Protein AF-A0A922KVH7-F1 (afdb_monomer_lite)

pLDDT: mean 71.17, std 20.67, range [37.19, 96.69]

Structure (mmCIF, N/CA/C/O backbone):
data_AF-A0A922KVH7-F1
#
_entry.id   AF-A0A922KVH7-F1
#
loop_
_atom_site.group_PDB
_atom_site.id
_atom_site.type_symbol
_atom_site.label_atom_id
_atom_site.label_alt_id
_atom_site.label_comp_id
_atom_site.label_asym_id
_atom_site.label_entity_id
_atom_site.label_seq_id
_atom_site.pdbx_PDB_ins_code
_atom_site.Cartn_x
_atom_site.Cartn_y
_atom_site.Cartn_z
_atom_site.occupancy
_atom_site.B_iso_or_equiv
_atom_site.auth_seq_id
_atom_site.auth_comp_id
_atom_site.auth_asym_id
_atom_site.auth_atom_id
_atom_site.pdbx_PDB_model_num
ATOM 1 N N . MET A 1 1 ? -48.440 -25.495 59.794 1.00 41.34 1 MET A N 1
ATOM 2 C CA . MET A 1 1 ? -46.983 -25.257 59.863 1.00 41.34 1 MET A CA 1
ATOM 3 C C . MET A 1 1 ? -46.700 -23.921 59.199 1.00 41.34 1 MET A C 1
ATOM 5 O O . MET A 1 1 ? -47.273 -23.653 58.153 1.00 41.34 1 MET A O 1
ATOM 9 N N . SER A 1 2 ? -45.934 -23.070 59.875 1.00 45.53 2 SER A N 1
ATOM 10 C CA . SER A 1 2 ? -45.655 -21.676 59.514 1.00 45.53 2 SER A CA 1
ATOM 11 C C . SER A 1 2 ? -44.376 -21.522 58.681 1.00 45.53 2 SER A C 1
ATOM 13 O O . SER A 1 2 ? -43.494 -22.369 58.779 1.00 45.53 2 SER A O 1
ATOM 15 N N . GLN A 1 3 ? -44.267 -20.338 58.052 1.00 42.66 3 GLN A N 1
ATOM 16 C CA . GLN A 1 3 ? -43.090 -19.678 57.440 1.00 42.66 3 GLN A CA 1
ATOM 17 C C . GLN A 1 3 ? -42.794 -20.082 55.976 1.00 42.66 3 GLN A C 1
ATOM 19 O O . GLN A 1 3 ? -42.934 -21.243 55.629 1.00 42.66 3 GLN A O 1
ATOM 24 N N . SER A 1 4 ? -42.427 -19.197 55.038 1.00 47.00 4 SER A N 1
ATOM 25 C CA . SER A 1 4 ? -42.025 -17.777 55.085 1.00 47.00 4 SER A CA 1
ATOM 26 C C . SER A 1 4 ? -42.069 -17.176 53.663 1.00 47.00 4 SER A C 1
ATOM 28 O O . SER A 1 4 ? -41.882 -17.876 52.673 1.00 47.00 4 SER A O 1
ATOM 30 N N . LYS A 1 5 ? -42.291 -15.856 53.570 1.00 52.03 5 LYS A N 1
ATOM 31 C CA . LYS A 1 5 ? -42.081 -15.035 52.363 1.00 52.03 5 LYS A CA 1
ATOM 32 C C . LYS A 1 5 ? -40.590 -14.959 52.012 1.00 52.03 5 LYS A C 1
ATOM 34 O O . LYS A 1 5 ? -39.793 -14.701 52.910 1.00 52.03 5 LYS A O 1
ATOM 39 N N . GLN A 1 6 ? -40.253 -14.994 50.722 1.00 49.19 6 GLN A N 1
ATOM 40 C CA . GLN A 1 6 ? -39.093 -14.285 50.174 1.00 49.19 6 GLN A CA 1
ATOM 41 C C . GLN A 1 6 ? -39.481 -13.610 48.851 1.00 49.19 6 GLN A C 1
ATOM 43 O O . GLN A 1 6 ? -39.874 -14.265 47.891 1.00 49.19 6 GLN A O 1
ATOM 48 N N . ASN A 1 7 ? -39.390 -12.279 48.849 1.00 43.38 7 ASN A N 1
ATOM 49 C CA . ASN A 1 7 ? -39.264 -11.449 47.656 1.00 43.38 7 ASN A CA 1
ATOM 50 C C . ASN A 1 7 ? -37.775 -11.398 47.276 1.00 43.38 7 ASN A C 1
ATOM 52 O O . ASN A 1 7 ? -36.950 -11.190 48.163 1.00 43.38 7 ASN A O 1
ATOM 56 N N . SER A 1 8 ? -37.447 -11.481 45.989 1.00 41.12 8 SER A N 1
ATOM 57 C CA . SER A 1 8 ? -36.229 -10.910 45.386 1.00 41.12 8 SER A CA 1
ATOM 58 C C . SER A 1 8 ? -36.464 -10.915 43.871 1.00 41.12 8 SER A C 1
ATOM 60 O O . SER A 1 8 ? -36.677 -11.972 43.290 1.00 41.12 8 SER A O 1
ATOM 62 N N . SER A 1 9 ? -36.860 -9.797 43.261 1.00 40.97 9 SER A N 1
ATOM 63 C CA . SER A 1 9 ? -36.073 -8.611 42.885 1.00 40.97 9 SER A CA 1
ATOM 64 C C . SER A 1 9 ? -35.006 -8.906 41.831 1.00 40.97 9 SER A C 1
ATOM 66 O O . SER A 1 9 ? -33.956 -9.444 42.155 1.00 40.97 9 SER A O 1
ATOM 68 N N . GLY A 1 10 ? -35.279 -8.436 40.613 1.00 42.25 10 GLY A N 1
ATOM 69 C CA . GLY A 1 10 ? -34.274 -7.890 39.708 1.00 42.25 10 GLY A CA 1
ATOM 70 C C . GLY A 1 10 ? -33.263 -8.880 39.152 1.00 42.25 10 GLY A C 1
ATOM 71 O O . GLY A 1 10 ? -32.234 -9.140 39.762 1.00 42.25 10 GLY A O 1
ATOM 72 N N . ASN A 1 11 ? -33.477 -9.284 37.907 1.00 39.06 11 ASN A N 1
ATOM 73 C CA . ASN A 1 11 ? -32.361 -9.211 36.983 1.00 39.06 11 ASN A CA 1
ATOM 74 C C . ASN A 1 11 ? -32.905 -8.718 35.647 1.00 39.06 11 ASN A C 1
ATOM 76 O O . ASN A 1 11 ? -33.326 -9.500 34.794 1.00 39.06 11 ASN A O 1
ATOM 80 N N . ASP A 1 12 ? -32.943 -7.391 35.528 1.00 40.44 12 ASP A N 1
ATOM 81 C CA . ASP A 1 12 ? -32.934 -6.693 34.252 1.00 40.44 12 ASP A CA 1
ATOM 82 C C . ASP A 1 12 ? -31.654 -7.114 33.532 1.00 40.44 12 ASP A C 1
ATOM 84 O O . ASP A 1 12 ? -30.607 -6.476 33.618 1.00 40.44 12 ASP A O 1
ATOM 88 N N . GLY A 1 13 ? -31.732 -8.248 32.844 1.00 37.19 13 GLY A N 1
ATOM 89 C CA . GLY A 1 13 ? -30.774 -8.629 31.829 1.00 37.19 13 GLY A CA 1
ATOM 90 C C . GLY A 1 13 ? -30.985 -7.738 30.616 1.00 37.19 13 GLY A C 1
ATOM 91 O O . GLY A 1 13 ? -31.374 -8.237 29.562 1.00 37.19 13 GLY A O 1
ATOM 92 N N . ASN A 1 14 ? -30.728 -6.433 30.769 1.00 44.00 14 ASN A N 1
ATOM 93 C CA . ASN A 1 14 ? -30.267 -5.590 29.675 1.00 44.00 14 ASN A CA 1
ATOM 94 C C . ASN A 1 14 ? -28.965 -6.230 29.196 1.00 44.00 14 ASN A C 1
ATOM 96 O O . ASN A 1 14 ? -27.862 -5.879 29.607 1.00 44.00 14 ASN A O 1
ATOM 100 N N . 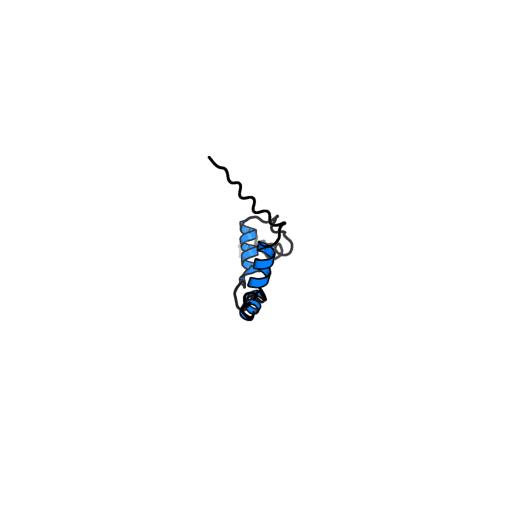THR A 1 15 ? -29.116 -7.252 28.362 1.00 44.72 15 THR A N 1
ATOM 101 C CA . THR A 1 15 ? -28.065 -7.629 27.443 1.00 44.72 15 THR A CA 1
ATOM 102 C C . THR A 1 15 ? -28.013 -6.437 26.513 1.00 44.72 15 THR A C 1
ATOM 104 O O . THR A 1 15 ? -28.885 -6.279 25.661 1.00 44.72 15 THR A O 1
ATOM 107 N N . ASP A 1 16 ? -27.083 -5.528 26.801 1.00 47.16 16 ASP A N 1
ATOM 108 C CA . ASP A 1 16 ? -26.716 -4.406 25.951 1.00 47.16 16 ASP A CA 1
ATOM 109 C C . ASP A 1 16 ? -26.190 -4.975 24.622 1.00 47.16 16 ASP A C 1
ATOM 111 O O . ASP A 1 16 ? -25.000 -4.971 24.310 1.00 47.16 16 ASP A O 1
ATOM 115 N N . ASP A 1 17 ? -27.126 -5.447 23.800 1.00 45.41 17 ASP A N 1
ATOM 116 C CA . ASP A 1 17 ? -26.991 -5.757 22.377 1.00 45.41 17 ASP A CA 1
ATOM 117 C C . ASP A 1 17 ? -26.934 -4.452 21.554 1.00 45.41 17 ASP A C 1
ATOM 119 O O . ASP A 1 17 ? -27.381 -4.331 20.418 1.00 45.41 17 ASP A O 1
ATOM 123 N N . SER A 1 18 ? -26.420 -3.402 22.189 1.00 45.78 18 SER A N 1
ATOM 124 C CA . SER A 1 18 ? -26.207 -2.069 21.651 1.00 45.78 18 SER A CA 1
ATOM 125 C C . SER A 1 18 ? -24.747 -1.877 21.212 1.00 45.78 18 SER A C 1
ATOM 127 O O . SER A 1 18 ? -24.444 -0.917 20.498 1.00 45.78 18 SER A O 1
ATOM 129 N N . THR A 1 19 ? -23.855 -2.816 21.559 1.00 50.00 19 THR A N 1
ATOM 130 C CA . THR A 1 19 ? -22.432 -2.818 21.173 1.00 50.00 19 THR A CA 1
ATOM 131 C C . THR A 1 19 ? -22.170 -3.450 19.801 1.00 50.00 19 THR A C 1
ATOM 133 O O . THR A 1 19 ? -21.232 -3.048 19.120 1.00 50.00 19 THR A O 1
ATOM 136 N N . MET A 1 20 ? -23.025 -4.366 19.330 1.00 48.12 20 MET A N 1
ATOM 137 C CA . MET A 1 20 ? -22.815 -5.085 18.060 1.00 48.12 20 MET A CA 1
ATOM 138 C C . MET A 1 20 ? -23.310 -4.334 16.807 1.00 48.12 20 MET A C 1
ATOM 140 O O . MET A 1 20 ? -22.902 -4.672 15.699 1.00 48.12 20 MET A O 1
ATOM 144 N N . ILE A 1 21 ? -24.167 -3.308 16.938 1.00 44.28 21 ILE A N 1
ATOM 145 C CA . ILE A 1 21 ? -24.900 -2.734 15.781 1.00 44.28 21 ILE A CA 1
ATOM 146 C C . ILE A 1 21 ? -24.542 -1.263 15.477 1.00 44.28 21 ILE A C 1
ATOM 148 O O . ILE A 1 21 ? -24.881 -0.740 14.416 1.00 44.28 21 ILE A O 1
ATOM 152 N N . LYS A 1 22 ? -23.787 -0.561 16.335 1.00 47.75 22 LYS A N 1
ATOM 153 C CA . LYS A 1 22 ? -23.413 0.850 16.072 1.00 47.75 22 LYS A CA 1
ATOM 154 C C . LYS A 1 22 ? -22.286 1.041 15.045 1.00 47.75 22 LYS A C 1
ATOM 156 O O . LYS A 1 22 ? -22.087 2.155 14.556 1.00 47.75 22 LYS A O 1
ATOM 161 N N . SER A 1 23 ? -21.581 -0.025 14.675 1.00 51.22 23 SER A N 1
ATOM 162 C CA . SER A 1 23 ? -20.335 0.061 13.898 1.00 51.22 23 SER A CA 1
ATOM 163 C C . SER A 1 23 ? -20.523 0.069 12.377 1.00 51.22 23 SER A C 1
ATOM 165 O O . SER A 1 23 ? -19.559 0.281 11.641 1.00 51.22 23 SER A O 1
ATOM 167 N N . SER A 1 24 ? -21.744 -0.119 11.868 1.00 50.94 24 SER A N 1
ATOM 168 C CA . SER A 1 24 ? -21.982 -0.221 10.418 1.00 50.94 24 SER A CA 1
ATOM 169 C C . SER A 1 24 ? -22.301 1.113 9.724 1.00 50.94 24 SER A C 1
ATOM 171 O O . SER A 1 24 ? -22.321 1.155 8.497 1.00 50.94 24 SER A O 1
ATOM 173 N N . SER A 1 25 ? -22.534 2.211 10.458 1.00 55.16 25 SER A N 1
ATOM 174 C CA . SER A 1 25 ? -22.965 3.491 9.852 1.00 55.16 25 SER A CA 1
ATOM 175 C C . SER A 1 25 ? -22.362 4.757 10.472 1.00 55.16 25 SER A C 1
ATOM 177 O O . SER A 1 25 ? -22.763 5.874 10.133 1.00 55.16 25 SER A O 1
ATOM 179 N N . SER A 1 26 ? -21.417 4.613 11.399 1.00 62.19 26 SER A N 1
ATOM 180 C CA . SER A 1 26 ? -20.738 5.736 12.039 1.00 62.19 26 SER A CA 1
ATOM 181 C C . SER A 1 26 ? -19.527 6.156 11.196 1.00 62.19 26 SER A C 1
ATOM 183 O O . SER A 1 26 ? -18.634 5.359 10.923 1.00 62.19 26 SER A O 1
ATOM 185 N N . SER A 1 27 ? -19.512 7.405 10.721 1.00 80.75 27 SER A N 1
ATOM 186 C CA . SER A 1 27 ? -18.323 7.982 10.079 1.00 80.75 27 SER A CA 1
ATOM 187 C C . SER A 1 27 ? -17.192 8.051 11.104 1.00 80.75 27 SER A C 1
ATOM 189 O O . SER A 1 27 ? -17.439 8.494 12.223 1.00 80.75 27 SER A O 1
ATOM 191 N N . LEU A 1 28 ? -15.954 7.719 10.711 1.00 84.75 28 LEU A N 1
ATOM 192 C CA . LEU A 1 28 ? -14.758 7.865 11.562 1.00 84.75 28 LEU A CA 1
ATOM 193 C C . LEU A 1 28 ? -14.666 9.255 12.213 1.00 84.75 28 LEU A C 1
ATOM 195 O O . LEU A 1 28 ? -14.181 9.389 13.327 1.00 84.75 28 LEU A O 1
ATOM 199 N N . SER A 1 29 ? -15.188 10.287 11.544 1.00 85.12 29 SER A N 1
ATOM 200 C CA . SER A 1 29 ? -15.243 11.663 12.053 1.00 85.12 29 SER A CA 1
ATOM 201 C C . SER A 1 29 ? -16.154 11.883 13.269 1.00 85.12 29 SER A C 1
ATOM 203 O O . SER A 1 29 ? -16.161 12.981 13.818 1.00 85.12 29 SER A O 1
ATOM 205 N N . LYS A 1 30 ? -16.958 10.889 13.656 1.00 89.94 30 LYS A N 1
ATOM 206 C CA . LYS A 1 30 ? -17.902 10.948 14.783 1.00 89.94 30 LYS A CA 1
ATOM 207 C C . LYS A 1 30 ? -17.512 10.026 15.942 1.00 89.94 30 LYS A C 1
ATOM 209 O O . LYS A 1 30 ? -18.187 10.063 16.964 1.00 89.94 30 LYS A O 1
ATOM 214 N N . MET A 1 31 ? -16.484 9.197 15.765 1.00 90.44 31 MET A N 1
ATOM 215 C CA . MET A 1 31 ? -16.006 8.245 16.769 1.00 90.44 31 MET A CA 1
ATOM 216 C C . MET A 1 31 ? -15.003 8.911 17.709 1.00 90.44 31 MET A C 1
ATOM 218 O O . MET A 1 31 ? -14.288 9.836 17.308 1.00 90.44 31 MET A O 1
ATOM 222 N N . THR A 1 32 ? -14.911 8.415 18.942 1.00 94.19 32 THR A N 1
ATOM 223 C CA . THR A 1 32 ? -13.750 8.721 19.787 1.00 94.19 32 THR A CA 1
ATOM 224 C C . THR A 1 32 ? -12.492 8.046 19.224 1.00 94.19 32 THR A C 1
ATOM 226 O O . THR A 1 32 ? -12.593 7.112 18.421 1.00 94.19 32 THR A O 1
ATOM 229 N N . PRO A 1 33 ? -11.284 8.494 19.610 1.00 92.88 33 PRO A N 1
ATOM 230 C CA . PRO A 1 33 ? -10.050 7.832 19.200 1.00 92.88 33 PRO A CA 1
ATOM 231 C C . PRO A 1 33 ? -10.035 6.338 19.540 1.00 92.88 33 PRO A C 1
ATOM 233 O O . PRO A 1 33 ? -9.633 5.529 18.710 1.00 92.88 33 PRO A O 1
ATOM 236 N N . GLU A 1 34 ? -10.511 5.965 20.726 1.00 93.38 34 GLU A N 1
ATOM 237 C CA . GLU A 1 34 ? -10.540 4.585 21.208 1.00 93.38 34 GLU A CA 1
ATOM 238 C C . GLU A 1 34 ? -11.490 3.719 20.370 1.00 93.38 34 GLU A C 1
ATOM 240 O O . GLU A 1 34 ? -11.095 2.655 19.893 1.00 93.38 34 GLU A O 1
ATOM 245 N N . GLU A 1 35 ? -12.703 4.216 20.107 1.00 90.94 35 GLU A N 1
ATOM 246 C CA . GLU A 1 35 ? -13.684 3.547 19.242 1.00 90.94 35 GLU A CA 1
ATOM 247 C C . GLU A 1 35 ? -13.159 3.396 17.809 1.00 90.94 35 GLU A C 1
ATOM 249 O O . GLU A 1 35 ? -13.325 2.352 17.176 1.00 90.94 35 GLU A O 1
ATOM 254 N N . ALA A 1 36 ? -12.489 4.428 17.289 1.00 91.25 36 ALA A N 1
ATOM 255 C CA . ALA A 1 36 ? -11.907 4.395 15.955 1.00 91.25 36 ALA A CA 1
ATOM 256 C C . ALA A 1 36 ? -10.762 3.377 15.858 1.00 91.25 36 ALA A C 1
ATOM 258 O O . ALA A 1 36 ? -10.658 2.676 14.850 1.00 91.25 36 ALA A O 1
ATOM 259 N N . ILE A 1 37 ? -9.917 3.273 16.888 1.00 92.94 37 ILE A N 1
ATOM 260 C CA . ILE A 1 37 ? -8.834 2.283 16.951 1.00 92.94 37 ILE A CA 1
ATOM 261 C C . ILE A 1 37 ? -9.412 0.868 16.953 1.00 92.94 37 ILE A C 1
ATOM 263 O O . ILE A 1 37 ? -8.966 0.038 16.161 1.00 92.94 37 ILE A O 1
ATOM 267 N N . GLU A 1 38 ? -10.416 0.599 17.789 1.00 93.69 38 GLU A N 1
ATOM 268 C CA . GLU A 1 38 ? -11.053 -0.717 17.857 1.00 93.69 38 GLU A CA 1
ATOM 269 C C . GLU A 1 38 ? -11.716 -1.088 16.523 1.00 93.69 38 GLU A C 1
ATOM 271 O O . GLU A 1 38 ? -11.439 -2.153 15.962 1.00 93.69 38 GLU A O 1
ATOM 276 N N . TYR A 1 39 ? -12.511 -0.175 15.956 1.00 92.81 39 TYR A N 1
ATOM 277 C CA . TYR A 1 39 ? -13.159 -0.370 14.661 1.00 92.81 39 TYR A CA 1
ATOM 278 C C . TYR A 1 39 ? -12.146 -0.642 13.543 1.00 92.81 39 TYR A C 1
ATOM 280 O O . TYR A 1 39 ? -12.324 -1.567 12.749 1.00 92.81 39 TYR A O 1
ATOM 288 N N . LEU A 1 40 ? -11.072 0.149 13.458 1.00 93.25 40 LEU A N 1
ATOM 289 C CA . LEU A 1 40 ? -10.042 -0.034 12.434 1.00 93.25 40 LEU A CA 1
ATOM 290 C C . LEU A 1 40 ? -9.253 -1.330 12.642 1.00 93.25 40 LEU A C 1
ATOM 292 O O . LEU A 1 40 ? -8.903 -1.974 11.653 1.00 93.25 40 LEU A O 1
ATOM 296 N N . GLY A 1 41 ? -9.008 -1.719 13.894 1.00 94.25 41 GLY A N 1
ATOM 297 C CA . GLY A 1 41 ? -8.370 -2.984 14.242 1.00 94.25 41 GLY A CA 1
ATOM 298 C C . GLY A 1 41 ? -9.181 -4.181 13.753 1.00 94.25 41 GLY A C 1
ATOM 299 O O . GLY A 1 41 ? -8.634 -5.057 13.092 1.00 94.25 41 GLY A O 1
ATOM 300 N N . GLN A 1 42 ? -10.496 -4.178 13.986 1.00 93.44 42 GLN A N 1
ATOM 301 C CA . GLN A 1 42 ? -11.392 -5.233 13.504 1.00 93.44 42 GLN A CA 1
ATOM 302 C C . GLN A 1 42 ? -11.539 -5.210 11.977 1.00 93.44 42 GLN A C 1
ATOM 304 O O . GLN A 1 42 ? -11.411 -6.239 11.319 1.00 93.44 42 GLN A O 1
ATOM 309 N N . LYS A 1 43 ? -11.758 -4.028 11.387 1.00 93.50 43 LYS A N 1
ATOM 310 C CA . LYS A 1 43 ? -11.975 -3.864 9.940 1.00 93.50 43 LYS A CA 1
ATOM 311 C C . LYS A 1 43 ? -10.798 -4.342 9.093 1.00 93.50 43 LYS A C 1
ATOM 313 O O . LYS A 1 43 ? -10.996 -4.790 7.968 1.00 93.50 43 LYS A O 1
ATOM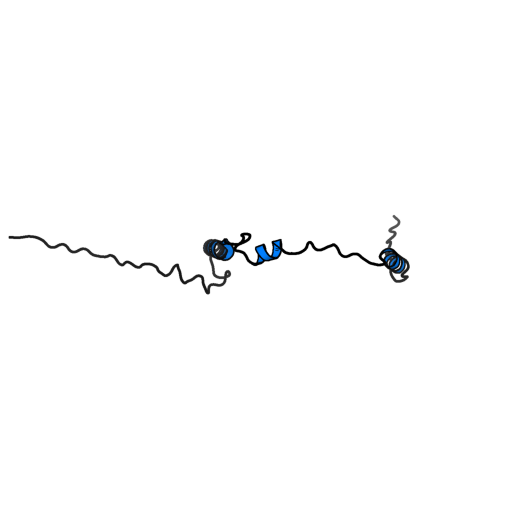 318 N N . TYR A 1 44 ? -9.583 -4.183 9.603 1.00 95.12 44 TYR A N 1
ATOM 319 C CA . TYR A 1 44 ? -8.353 -4.522 8.897 1.00 95.12 44 TYR A CA 1
ATOM 320 C C . TYR A 1 44 ? -7.565 -5.631 9.599 1.00 95.12 44 TYR A C 1
ATOM 322 O O . TYR A 1 44 ? -6.347 -5.695 9.444 1.00 95.12 44 TYR A O 1
ATOM 330 N N . ALA A 1 45 ? -8.253 -6.500 10.345 1.00 96.25 45 ALA A N 1
ATOM 331 C CA . ALA A 1 45 ? -7.639 -7.607 11.072 1.00 96.25 45 ALA A CA 1
ATOM 332 C C . ALA A 1 45 ? -6.852 -8.555 10.149 1.00 96.25 45 ALA A C 1
ATOM 334 O O . ALA A 1 45 ? -5.774 -9.015 10.512 1.00 96.25 45 ALA A O 1
ATOM 335 N N . ASP A 1 46 ? -7.352 -8.782 8.932 1.00 96.38 46 ASP A N 1
ATOM 336 C CA . ASP A 1 46 ? -6.721 -9.665 7.946 1.00 96.38 46 ASP A CA 1
ATOM 337 C C . ASP A 1 46 ? -5.628 -8.985 7.109 1.00 96.38 46 ASP A C 1
ATOM 339 O O . ASP A 1 46 ? -5.015 -9.640 6.264 1.00 96.38 46 ASP A O 1
ATOM 343 N N . ARG A 1 47 ? -5.370 -7.684 7.300 1.00 95.88 47 ARG A N 1
ATOM 344 C CA . ARG A 1 47 ? -4.452 -6.919 6.443 1.00 95.88 47 ARG A CA 1
ATOM 345 C C . ARG A 1 47 ? -3.061 -7.561 6.428 1.00 95.88 47 ARG A C 1
ATOM 347 O O . ARG A 1 47 ? -2.501 -7.851 7.483 1.00 95.88 47 ARG A O 1
ATOM 354 N N . PHE A 1 48 ? -2.489 -7.723 5.235 1.00 95.38 48 PHE A N 1
ATOM 355 C CA . PHE A 1 48 ? -1.193 -8.390 5.007 1.00 95.38 48 PHE A CA 1
ATOM 356 C C . PHE A 1 48 ? -1.145 -9.890 5.351 1.00 95.38 48 PHE A C 1
ATOM 358 O O . PHE A 1 48 ? -0.063 -10.460 5.500 1.00 95.38 48 PHE A O 1
ATOM 365 N N . THR A 1 49 ? -2.296 -10.549 5.471 1.00 96.50 49 THR A N 1
ATOM 366 C CA . THR A 1 49 ? -2.387 -12.014 5.564 1.00 96.50 49 THR A CA 1
ATOM 367 C C . THR A 1 49 ? -2.814 -12.612 4.221 1.00 96.50 49 THR A C 1
ATOM 369 O O . THR A 1 49 ? -3.227 -11.893 3.317 1.00 96.50 49 THR A O 1
ATOM 372 N N . MET A 1 50 ? -2.791 -13.941 4.086 1.00 96.19 50 MET A N 1
ATOM 373 C CA . MET A 1 50 ? -3.307 -14.623 2.883 1.00 96.19 50 MET A CA 1
ATOM 374 C C . MET A 1 50 ? -4.827 -14.484 2.694 1.00 96.19 50 MET A C 1
ATOM 376 O O . MET A 1 50 ? -5.344 -14.848 1.643 1.00 96.19 50 MET A O 1
ATOM 380 N N . ASN A 1 51 ? -5.538 -13.949 3.689 1.00 95.94 51 ASN A N 1
ATOM 381 C CA . ASN A 1 51 ? -6.955 -13.620 3.573 1.00 95.94 51 ASN A CA 1
ATOM 382 C C . ASN A 1 51 ? -7.183 -12.208 3.004 1.00 95.94 51 ASN A C 1
ATOM 384 O O . ASN A 1 51 ? -8.314 -11.886 2.654 1.00 95.94 51 ASN A O 1
ATOM 388 N N . ASP A 1 52 ? -6.144 -11.368 2.903 1.00 96.69 52 ASP A N 1
ATOM 389 C CA . ASP A 1 52 ? -6.215 -10.032 2.303 1.00 96.69 52 ASP A CA 1
ATOM 390 C C . ASP A 1 52 ? -6.059 -10.135 0.774 1.00 96.69 52 ASP A C 1
ATOM 392 O O . ASP A 1 52 ? -4.956 -10.408 0.287 1.00 96.69 52 ASP A O 1
ATOM 396 N N . PRO A 1 53 ? -7.127 -9.894 -0.014 1.00 94.06 53 PRO A N 1
ATOM 397 C CA . PRO A 1 53 ? -7.082 -10.069 -1.463 1.00 94.06 53 PRO A CA 1
ATOM 398 C C . PRO A 1 53 ? -6.063 -9.153 -2.142 1.00 94.06 53 PRO A C 1
ATOM 400 O O . PRO A 1 53 ? -5.449 -9.554 -3.126 1.00 94.06 53 PRO A O 1
ATOM 403 N N . LEU A 1 54 ? -5.860 -7.937 -1.617 1.00 94.75 54 LEU A N 1
ATOM 404 C CA . LEU A 1 54 ? -4.905 -6.983 -2.183 1.00 94.75 54 LEU A CA 1
ATOM 405 C C . LEU A 1 54 ? -3.470 -7.404 -1.885 1.00 94.75 54 LEU A C 1
ATOM 407 O O . LEU A 1 54 ? -2.585 -7.222 -2.721 1.00 94.75 54 LEU A O 1
ATOM 411 N N . PHE A 1 55 ? -3.237 -7.977 -0.704 1.00 95.88 55 PHE A N 1
ATOM 412 C CA . PHE A 1 55 ? -1.941 -8.545 -0.365 1.00 95.88 55 PHE A CA 1
ATOM 413 C C . PHE A 1 55 ? -1.622 -9.749 -1.250 1.00 95.88 55 PHE A C 1
ATOM 415 O O . PHE A 1 55 ? -0.558 -9.767 -1.866 1.00 95.88 55 PHE A O 1
ATOM 422 N N . VAL A 1 56 ? -2.547 -10.701 -1.386 1.00 95.62 56 VAL A N 1
ATOM 423 C CA . VAL A 1 56 ? -2.362 -11.873 -2.255 1.00 95.62 56 VAL A CA 1
ATOM 424 C C . VAL A 1 56 ? -2.108 -11.447 -3.700 1.00 95.62 56 VAL A C 1
ATOM 426 O O . VAL A 1 56 ? -1.117 -11.865 -4.290 1.00 95.62 56 VAL A O 1
ATOM 429 N N . GLU A 1 57 ? -2.920 -10.534 -4.239 1.00 94.00 57 GLU A N 1
ATOM 430 C CA . GLU A 1 57 ? -2.705 -9.987 -5.582 1.00 94.00 57 GLU A CA 1
ATOM 431 C C . GLU A 1 57 ? -1.312 -9.354 -5.711 1.00 94.00 57 GLU A C 1
ATOM 433 O O . GLU A 1 57 ? -0.646 -9.520 -6.730 1.00 94.00 57 GLU A O 1
ATOM 438 N N . SER A 1 58 ? -0.841 -8.644 -4.679 1.00 91.88 58 SER A N 1
ATOM 439 C CA . SER A 1 58 ? 0.469 -7.990 -4.704 1.00 91.88 58 SER A CA 1
ATOM 440 C C . SER A 1 58 ? 1.648 -8.963 -4.756 1.00 91.88 58 SER A C 1
ATOM 442 O O . SER A 1 58 ? 2.672 -8.613 -5.342 1.00 91.88 58 SER A O 1
ATOM 444 N N . LEU A 1 59 ? 1.504 -10.170 -4.199 1.00 92.31 59 LEU A N 1
ATOM 445 C CA . LEU A 1 59 ? 2.532 -11.212 -4.260 1.00 92.31 59 LEU A CA 1
ATOM 446 C C . LEU A 1 59 ? 2.694 -11.773 -5.679 1.00 92.31 59 LEU A C 1
ATOM 448 O O . LEU A 1 59 ? 3.808 -12.108 -6.077 1.00 92.31 59 LEU A O 1
ATOM 452 N N . ASP A 1 60 ? 1.607 -11.808 -6.451 1.00 89.06 60 ASP A N 1
ATOM 453 C CA . ASP A 1 60 ? 1.585 -12.323 -7.825 1.00 89.06 60 ASP A CA 1
ATOM 454 C C . ASP A 1 60 ? 1.937 -11.260 -8.881 1.00 89.06 60 ASP A C 1
ATOM 456 O O . ASP A 1 60 ? 2.073 -11.562 -10.074 1.00 89.06 60 ASP A O 1
ATOM 460 N N . ARG A 1 61 ? 2.106 -9.993 -8.477 1.00 87.62 61 ARG A N 1
ATOM 461 C CA . ARG A 1 61 ? 2.485 -8.923 -9.406 1.00 87.62 61 ARG A CA 1
ATOM 462 C C . ARG A 1 61 ? 3.891 -9.160 -9.941 1.00 87.62 61 ARG A C 1
ATOM 464 O O . ARG A 1 61 ? 4.867 -9.223 -9.196 1.00 87.62 61 ARG A O 1
ATOM 471 N N . GLN A 1 62 ? 4.004 -9.201 -11.268 1.00 85.12 62 GLN A N 1
ATOM 472 C CA . GLN A 1 62 ? 5.304 -9.206 -11.929 1.00 85.12 62 GLN A CA 1
ATOM 473 C C . GLN A 1 62 ? 6.104 -7.972 -11.508 1.00 85.12 62 GLN A C 1
ATOM 475 O O . GLN A 1 62 ? 5.588 -6.851 -11.502 1.00 85.12 62 GLN A O 1
ATOM 480 N N . ILE A 1 63 ? 7.379 -8.186 -11.178 1.00 82.50 63 ILE A N 1
ATOM 481 C CA . ILE A 1 63 ? 8.305 -7.104 -10.850 1.00 82.50 63 ILE A CA 1
ATOM 482 C C . ILE A 1 63 ? 8.315 -6.129 -12.027 1.00 82.50 63 ILE A C 1
ATOM 484 O O . ILE A 1 63 ? 8.673 -6.499 -13.148 1.00 82.50 63 ILE A O 1
ATOM 488 N N . SER A 1 64 ? 7.916 -4.882 -11.771 1.00 85.00 64 SER A N 1
ATOM 489 C CA . SER A 1 64 ? 7.961 -3.836 -12.787 1.00 85.00 64 SER A CA 1
ATOM 490 C C . SER A 1 64 ? 9.409 -3.643 -13.216 1.00 85.00 64 SER A C 1
ATOM 492 O O . SER A 1 64 ? 10.236 -3.151 -12.447 1.00 85.00 64 SER A O 1
ATOM 494 N N . VAL A 1 65 ? 9.713 -4.003 -14.459 1.00 84.69 65 VAL A N 1
ATOM 495 C CA . VAL A 1 65 ? 11.000 -3.667 -15.062 1.00 84.69 65 VAL A CA 1
ATOM 496 C C . VAL A 1 65 ? 11.059 -2.140 -15.177 1.00 84.69 65 VAL A C 1
ATOM 498 O O . VAL A 1 65 ? 10.081 -1.534 -15.630 1.00 84.69 65 VAL A O 1
ATOM 501 N N . PRO A 1 66 ? 12.152 -1.487 -14.743 1.00 85.69 66 PRO A N 1
ATOM 502 C CA . PRO A 1 66 ? 12.280 -0.049 -14.905 1.00 85.69 66 PRO A CA 1
ATOM 503 C C . PRO A 1 66 ? 12.160 0.313 -16.392 1.00 85.69 66 PRO A C 1
ATOM 505 O O . PRO A 1 66 ? 12.682 -0.413 -17.245 1.00 85.69 66 PRO A O 1
ATOM 508 N N . PRO A 1 67 ? 11.477 1.418 -16.731 1.00 85.12 67 PRO A N 1
ATOM 509 C CA . PRO A 1 67 ? 11.273 1.794 -18.119 1.00 85.12 67 PRO A CA 1
ATOM 510 C C . PRO A 1 67 ? 12.620 2.035 -18.806 1.00 85.12 67 PRO A C 1
ATOM 512 O O . PRO A 1 67 ? 13.448 2.814 -18.333 1.00 85.12 67 PRO A O 1
ATOM 515 N N . ILE A 1 68 ? 12.834 1.376 -19.945 1.00 83.88 68 ILE A N 1
ATOM 516 C CA . ILE A 1 68 ? 14.022 1.595 -20.770 1.00 83.88 68 ILE A CA 1
ATOM 517 C C . ILE A 1 68 ? 13.746 2.744 -21.732 1.00 83.88 68 ILE A C 1
ATOM 519 O O . ILE A 1 68 ? 12.884 2.688 -22.609 1.00 83.88 68 ILE A O 1
ATOM 523 N N . GLU A 1 69 ? 14.537 3.794 -21.586 1.00 82.50 69 GLU A N 1
ATOM 524 C CA . GLU A 1 69 ? 14.468 4.979 -22.418 1.00 82.50 69 GLU A CA 1
ATOM 525 C C . GLU A 1 69 ? 15.216 4.794 -23.748 1.00 82.50 69 GLU A C 1
ATOM 527 O O . GLU A 1 69 ? 16.421 5.035 -23.862 1.00 82.50 69 GLU A O 1
ATOM 532 N N . ILE A 1 70 ? 14.487 4.429 -24.805 1.00 83.31 70 ILE A N 1
ATOM 533 C CA . ILE A 1 70 ? 15.055 4.315 -26.156 1.00 83.31 70 ILE A CA 1
ATOM 534 C C . ILE A 1 70 ? 15.586 5.688 -26.616 1.00 83.31 70 ILE A C 1
ATOM 536 O O . ILE A 1 70 ? 14.978 6.740 -26.381 1.00 83.31 70 ILE A O 1
ATOM 540 N N . ASN A 1 71 ? 16.748 5.701 -27.278 1.00 81.81 71 ASN A N 1
ATOM 541 C CA . ASN A 1 71 ? 17.377 6.905 -27.838 1.00 81.81 71 ASN A CA 1
ATOM 542 C C . ASN A 1 71 ? 17.684 8.018 -26.814 1.00 81.81 71 ASN A C 1
ATOM 544 O O . ASN A 1 71 ? 17.659 9.201 -27.169 1.00 81.81 71 ASN A O 1
ATOM 548 N N . TYR A 1 72 ? 17.999 7.657 -25.563 1.00 79.50 72 TYR A N 1
ATOM 549 C CA . TYR A 1 72 ? 18.370 8.604 -24.502 1.00 79.50 72 TYR A CA 1
ATOM 550 C C . TYR A 1 72 ? 19.455 9.600 -24.954 1.00 79.50 72 TYR A C 1
ATOM 552 O O . TYR A 1 72 ? 19.234 10.811 -24.929 1.00 79.50 72 TYR A O 1
ATOM 560 N N . ILE A 1 73 ? 20.578 9.105 -25.495 1.00 78.19 73 ILE A N 1
ATOM 561 C CA . ILE A 1 73 ? 21.710 9.938 -25.950 1.00 78.19 73 ILE A CA 1
ATOM 562 C C . ILE A 1 73 ? 21.283 10.943 -27.035 1.00 78.19 73 ILE A C 1
ATOM 564 O O . ILE A 1 73 ? 21.690 12.105 -27.013 1.00 78.19 73 ILE A O 1
ATOM 568 N N . GLY A 1 74 ? 20.451 10.517 -27.989 1.00 74.75 74 GLY A N 1
ATOM 569 C CA . GLY A 1 74 ? 19.960 11.388 -29.058 1.00 74.75 74 GLY A CA 1
ATOM 570 C C . GLY A 1 74 ? 19.029 12.485 -28.538 1.00 74.75 74 GLY A C 1
ATOM 571 O O . GLY A 1 74 ? 19.133 13.633 -28.969 1.00 74.75 74 GLY A O 1
ATOM 572 N N . ARG A 1 75 ? 18.151 12.161 -27.579 1.00 74.12 75 ARG A N 1
ATOM 573 C CA . ARG A 1 75 ? 17.250 13.131 -26.941 1.00 74.12 75 ARG A CA 1
ATOM 574 C C . ARG A 1 75 ? 18.021 14.172 -26.135 1.00 74.12 75 ARG A C 1
ATOM 576 O O . ARG A 1 75 ? 17.840 15.359 -26.390 1.00 74.12 75 ARG A O 1
ATOM 583 N N . ILE A 1 76 ? 18.930 13.764 -25.247 1.00 74.88 76 ILE A N 1
ATOM 584 C CA . ILE A 1 76 ? 19.691 14.720 -24.420 1.00 74.88 76 ILE A CA 1
ATOM 585 C C . ILE A 1 76 ? 20.581 15.641 -25.260 1.00 74.88 76 ILE A C 1
ATOM 587 O O . ILE A 1 76 ? 20.732 16.813 -24.928 1.00 74.88 76 ILE A O 1
ATOM 591 N N . LYS A 1 77 ? 21.130 15.154 -26.382 1.00 69.19 77 LYS A N 1
ATOM 592 C CA . LYS A 1 77 ? 21.906 15.992 -27.306 1.00 69.19 77 LYS A CA 1
ATOM 593 C C . LYS A 1 77 ? 21.026 17.048 -27.974 1.00 69.19 77 LYS A C 1
ATOM 595 O O . LYS A 1 77 ? 21.454 18.188 -28.098 1.00 69.19 77 LYS A O 1
ATOM 600 N N . ARG A 1 78 ? 19.788 16.704 -28.348 1.00 66.81 78 ARG A N 1
ATOM 601 C CA . ARG A 1 78 ? 18.820 17.675 -28.886 1.00 66.81 78 ARG A CA 1
ATOM 602 C C . ARG A 1 78 ? 18.379 18.700 -27.843 1.00 66.81 78 ARG A C 1
ATOM 604 O O . ARG A 1 78 ? 18.301 19.872 -28.181 1.00 66.81 78 ARG A O 1
ATOM 611 N N . TYR A 1 79 ? 18.151 18.293 -26.593 1.00 65.31 79 TYR A N 1
ATOM 612 C CA . TYR A 1 79 ? 17.842 19.231 -25.505 1.00 65.31 79 TYR A CA 1
ATOM 613 C C . TYR A 1 79 ? 19.015 20.166 -25.200 1.00 65.31 79 TYR A C 1
ATOM 615 O O . TYR A 1 79 ? 18.820 21.371 -25.090 1.00 65.31 79 TYR A O 1
ATOM 623 N N . ARG A 1 80 ? 20.243 19.638 -25.132 1.00 63.66 80 ARG A N 1
ATOM 624 C CA . ARG A 1 80 ? 21.454 20.444 -24.920 1.00 63.66 80 ARG A CA 1
ATOM 625 C C . ARG A 1 80 ? 21.696 21.446 -26.049 1.00 63.66 80 ARG A C 1
ATOM 627 O O . ARG A 1 80 ? 22.169 22.544 -25.792 1.00 63.66 80 ARG A O 1
ATOM 634 N N . ASN A 1 81 ? 21.375 21.061 -27.280 1.00 61.53 81 ASN A N 1
ATOM 635 C CA . ASN A 1 81 ? 21.568 21.898 -28.460 1.00 61.53 81 ASN A CA 1
ATOM 636 C C . ASN A 1 81 ? 20.326 22.738 -28.801 1.00 61.53 81 ASN A C 1
ATOM 638 O O . ASN A 1 81 ? 20.287 23.350 -29.865 1.00 61.53 81 ASN A O 1
ATOM 642 N N . ASN A 1 82 ? 19.306 22.759 -27.935 1.00 60.34 82 ASN A N 1
ATOM 643 C CA . ASN A 1 82 ? 18.139 23.607 -28.120 1.00 60.34 82 ASN A CA 1
ATOM 644 C C . ASN A 1 82 ? 18.507 25.055 -27.744 1.00 60.34 82 ASN A C 1
ATOM 646 O O . ASN A 1 82 ? 18.782 25.311 -26.570 1.00 60.34 82 ASN A O 1
ATOM 650 N N . PRO A 1 83 ? 18.475 26.018 -28.682 1.00 60.09 83 PRO A N 1
ATOM 651 C CA . PRO A 1 83 ? 18.805 27.416 -28.395 1.00 60.09 83 PRO A CA 1
ATOM 652 C C . PRO A 1 83 ? 17.840 28.079 -27.393 1.00 60.09 83 PRO A C 1
ATOM 654 O O . PRO A 1 83 ? 18.182 29.100 -26.807 1.00 60.09 83 PRO A O 1
ATOM 657 N N . ASN A 1 84 ? 16.667 27.482 -27.140 1.00 58.66 84 ASN A N 1
ATOM 658 C CA . ASN A 1 84 ? 15.713 27.938 -26.123 1.00 58.66 84 ASN A CA 1
ATOM 659 C C . ASN A 1 84 ? 15.951 27.335 -24.724 1.00 58.66 84 ASN A C 1
ATOM 661 O O . ASN A 1 84 ? 15.223 27.661 -23.785 1.00 58.66 84 ASN A O 1
ATOM 665 N N . HIS A 1 85 ? 16.949 26.461 -24.540 1.00 55.91 85 HIS A N 1
ATOM 666 C CA . HIS A 1 85 ? 17.392 26.038 -23.209 1.00 55.91 85 HIS A CA 1
ATOM 667 C C . HIS A 1 85 ? 18.392 27.046 -22.655 1.00 55.91 85 HIS A C 1
ATOM 669 O O . HIS A 1 85 ? 19.608 26.870 -22.676 1.00 55.91 85 HIS A O 1
ATOM 675 N N . ASN A 1 86 ? 17.815 28.137 -22.160 1.00 52.16 86 ASN A N 1
ATOM 676 C CA . ASN A 1 86 ? 18.497 29.185 -21.434 1.00 52.16 86 ASN A CA 1
ATOM 677 C C . ASN A 1 86 ? 19.038 28.610 -20.112 1.00 52.16 86 ASN A C 1
ATOM 679 O O . ASN A 1 86 ? 18.361 28.618 -19.082 1.00 52.16 86 ASN A O 1
ATOM 683 N N . TYR A 1 87 ? 20.260 28.071 -20.140 1.00 54.75 87 TYR A N 1
ATOM 684 C CA . TYR A 1 87 ? 21.070 27.966 -18.935 1.00 54.75 87 TYR A CA 1
ATOM 685 C C . TYR A 1 87 ? 21.314 29.398 -18.471 1.00 54.75 87 TYR A C 1
ATOM 687 O O . TYR A 1 87 ? 22.273 30.036 -18.896 1.00 54.75 87 TYR A O 1
ATOM 695 N N . ASN A 1 88 ? 20.444 29.902 -17.595 1.00 51.88 88 ASN A N 1
ATOM 696 C CA . ASN A 1 88 ? 20.736 31.067 -16.774 1.00 51.88 88 ASN A CA 1
ATOM 697 C C . ASN A 1 88 ? 21.915 30.704 -15.852 1.00 51.88 88 ASN A C 1
ATOM 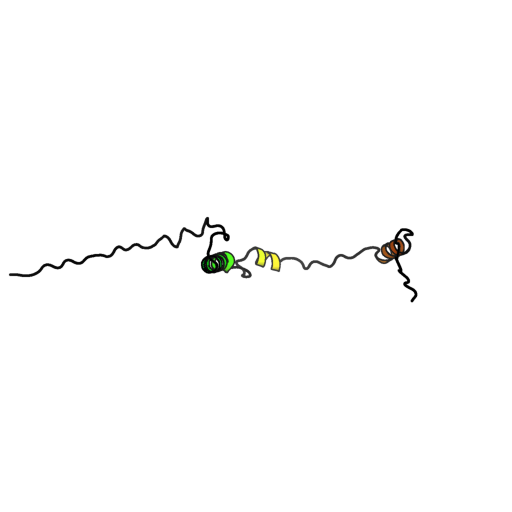699 O O . ASN A 1 88 ? 21.739 30.484 -14.653 1.00 51.88 88 ASN A O 1
ATOM 703 N N . ARG A 1 89 ? 23.131 30.629 -16.408 1.00 52.41 89 ARG A N 1
ATOM 704 C CA . ARG A 1 89 ? 24.353 30.911 -15.665 1.00 52.41 89 ARG A CA 1
ATOM 705 C C . ARG A 1 89 ? 24.242 32.375 -15.281 1.00 52.41 89 ARG A C 1
ATOM 707 O O . ARG A 1 89 ? 24.597 33.269 -16.039 1.00 52.41 89 ARG A O 1
ATOM 714 N N . ARG A 1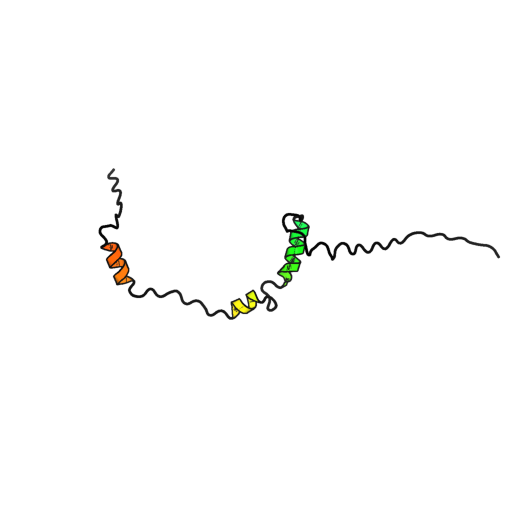 90 ? 23.664 32.622 -14.109 1.00 54.69 90 ARG A N 1
ATOM 715 C CA . ARG A 1 90 ? 23.915 33.865 -13.396 1.00 54.69 90 ARG A CA 1
ATOM 716 C C . ARG A 1 90 ? 25.363 33.789 -12.941 1.00 54.69 90 ARG A C 1
ATOM 718 O O . ARG A 1 90 ? 25.644 33.352 -11.828 1.00 54.69 90 ARG A O 1
ATOM 725 N N . ASP A 1 91 ? 26.264 34.158 -13.842 1.00 55.50 91 ASP A N 1
ATOM 726 C CA . ASP A 1 91 ? 27.628 34.516 -13.496 1.00 55.50 91 ASP A CA 1
ATOM 727 C C . ASP A 1 91 ? 27.530 35.807 -12.672 1.00 55.50 91 ASP A C 1
ATOM 729 O O . ASP A 1 91 ? 27.630 36.922 -13.181 1.00 55.50 91 ASP A O 1
ATOM 733 N N . TYR A 1 92 ? 27.243 35.665 -11.376 1.00 48.56 92 TYR A N 1
ATOM 734 C CA . TYR A 1 92 ? 27.539 36.715 -10.416 1.00 48.56 92 TYR A CA 1
ATOM 735 C C . TYR A 1 92 ? 29.060 36.731 -10.257 1.00 48.56 92 TYR A C 1
ATOM 737 O O . TYR A 1 92 ? 29.60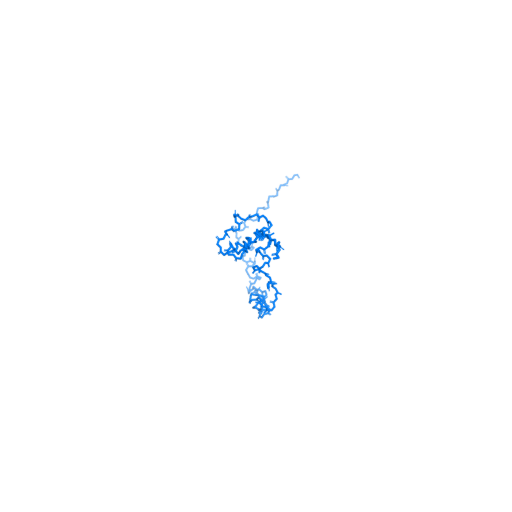7 36.074 -9.373 1.00 48.56 92 TYR A O 1
ATOM 745 N N . ASN A 1 93 ? 29.741 37.450 -11.151 1.00 46.56 93 ASN A N 1
ATOM 746 C CA . ASN A 1 93 ? 31.100 37.905 -10.893 1.00 46.56 93 ASN A CA 1
ATOM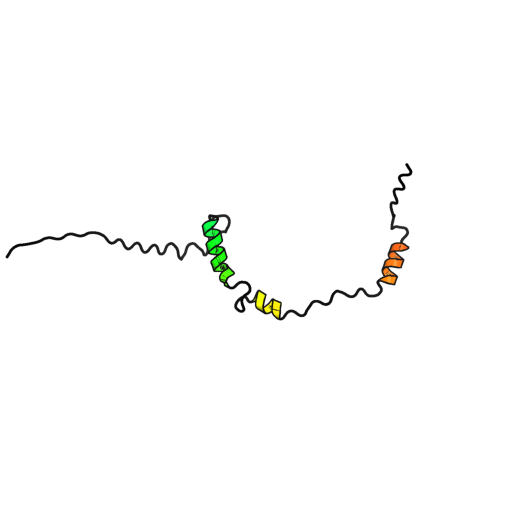 747 C C . ASN A 1 93 ? 31.050 38.807 -9.655 1.00 46.56 93 ASN A C 1
ATOM 749 O O . ASN A 1 93 ? 30.367 39.835 -9.660 1.00 46.56 93 ASN A O 1
ATOM 753 N N . ARG A 1 94 ? 31.744 38.385 -8.600 1.00 44.97 94 ARG A N 1
ATOM 754 C CA . ARG A 1 94 ? 32.098 39.208 -7.448 1.00 44.97 94 ARG A CA 1
ATOM 755 C C . ARG A 1 94 ? 33.580 39.529 -7.530 1.00 44.97 94 ARG A C 1
ATOM 757 O O . ARG A 1 94 ? 34.333 38.611 -7.922 1.00 44.97 94 ARG A O 1
#

Secondary structure (DSSP, 8-state):
----------------TTSSSGGGS--GGGS-HHHHHHHHHHHTTTTTSTT-HHHHHHHHSPP-PPPP-TTHHHHHHHHHT-TT----------

Sequence (94 aa):
MSQSKQNSSGNDGNTDDSTMIKSSSSSLSKMTPEEAIEYLGQKYADRFTMNDPLFVESLDRQISVPPIEINYIGRIKRYRNNPNHNYNRRDYNR

Radius of gyration: 34.96 Å; chains: 1; bounding box: 79×64×89 Å

Organism: Dermatophagoides farinae (NCBI:txid6954)

Foldseek 3Di:
DDDDDDDDDDDPPPPCPVVVPPLPDDDLVRDDPVRNVVSVCVVCVCPCHPVDPVNVVVVVDDDDDPDDDPPPVVVVVCVVPPPPPPPPPPPPDD